Protein AF-A0A0G1A4P2-F1 (afdb_monomer_lite)

Radius of gyration: 29.67 Å; chains: 1; bounding box: 55×30×93 Å

Secondary structure (DSSP, 8-state):
-PPP--GGGG-GGG--HHHHHHSHHHHHHHHHHHHHS-SS-TTT--S--EEEESB-S-TT---GGGEEEE-HHHHHHHHHHH---SB-HHHHHHHHHHHHHHHHHHHHTS-STT--------GGG-HHHHHHHHHHHHHHHHHHTT-----

Foldseek 3Di:
DPPPPPPPPPPQQPDDPVNLCVDVLVVVVVVVLVVPDPCAALQQGHNQWDKDAQADGRRSPDDSLRIGTHHPVLVVVLCVVPNDDRHNNVVNVVSSVVNNVVNVVVVVPPPPPPPVPPPPDPPCDDPVVVVVVVCVVVVVVCVVVVPDDDD

Structure (mmCIF, N/CA/C/O backbone):
data_AF-A0A0G1A4P2-F1
#
_entry.id   AF-A0A0G1A4P2-F1
#
loop_
_atom_site.group_PDB
_atom_site.id
_atom_site.type_symbol
_atom_site.label_atom_id
_atom_site.label_alt_id
_atom_site.label_comp_id
_atom_site.label_asym_id
_atom_site.label_entity_id
_atom_site.label_seq_id
_atom_site.pdbx_PDB_ins_code
_atom_site.Cartn_x
_atom_site.Cartn_y
_atom_site.Cartn_z
_atom_site.occupancy
_atom_site.B_iso_or_equiv
_atom_site.auth_seq_id
_atom_site.auth_comp_id
_atom_site.auth_asym_id
_atom_site.auth_atom_id
_atom_site.pdbx_PDB_model_num
ATOM 1 N N . MET A 1 1 ? 36.031 4.858 -0.994 1.00 35.41 1 MET A N 1
ATOM 2 C CA . MET A 1 1 ? 35.349 3.958 -1.943 1.00 35.41 1 MET A CA 1
ATOM 3 C C . MET A 1 1 ? 34.036 4.615 -2.293 1.00 35.41 1 MET A C 1
ATOM 5 O O . MET A 1 1 ? 33.180 4.732 -1.428 1.00 35.41 1 MET A O 1
ATOM 9 N N . GLU A 1 2 ? 33.942 5.168 -3.494 1.00 39.50 2 GLU A N 1
ATOM 10 C CA . GLU A 1 2 ? 32.697 5.745 -3.996 1.00 39.50 2 GLU A CA 1
ATOM 11 C C . GLU A 1 2 ? 31.819 4.583 -4.472 1.00 39.50 2 GLU A C 1
ATOM 13 O O . GLU A 1 2 ? 32.330 3.747 -5.220 1.00 39.50 2 GLU A O 1
ATOM 18 N N . PRO A 1 3 ? 30.567 4.443 -3.998 1.00 49.88 3 PRO A N 1
ATOM 19 C CA . PRO A 1 3 ? 29.729 3.336 -4.428 1.00 49.88 3 PRO A CA 1
ATOM 20 C C . PRO A 1 3 ? 29.532 3.457 -5.937 1.00 49.88 3 PRO A C 1
ATOM 22 O O . PRO A 1 3 ? 29.126 4.513 -6.436 1.00 49.88 3 PRO A O 1
ATOM 25 N N . GLU A 1 4 ? 29.882 2.391 -6.657 1.00 47.38 4 GLU A N 1
ATOM 26 C CA . GLU A 1 4 ? 29.690 2.293 -8.096 1.00 47.38 4 GLU A CA 1
ATOM 27 C C . GLU A 1 4 ? 28.274 2.758 -8.431 1.00 47.38 4 GLU A C 1
ATOM 29 O O . GLU A 1 4 ? 27.278 2.225 -7.942 1.00 47.38 4 GLU A O 1
ATOM 34 N N . ARG A 1 5 ? 28.173 3.825 -9.226 1.00 51.88 5 ARG A N 1
ATOM 35 C CA . ARG A 1 5 ? 26.885 4.352 -9.669 1.00 51.88 5 ARG A CA 1
ATOM 36 C C . ARG A 1 5 ? 26.255 3.295 -10.567 1.00 51.88 5 ARG A C 1
ATOM 38 O O . ARG A 1 5 ? 26.560 3.254 -11.757 1.00 51.88 5 ARG A O 1
ATOM 45 N N . HIS A 1 6 ? 25.408 2.453 -9.973 1.00 51.22 6 HIS A N 1
ATOM 46 C CA . HIS A 1 6 ? 24.707 1.359 -10.632 1.00 51.22 6 HIS A CA 1
ATOM 47 C C . HIS A 1 6 ? 24.154 1.827 -11.984 1.00 51.22 6 HIS A C 1
ATOM 49 O O . HIS A 1 6 ? 23.386 2.790 -12.086 1.00 51.22 6 HIS A O 1
ATOM 55 N N . THR A 1 7 ? 24.617 1.157 -13.034 1.00 47.91 7 THR A N 1
ATOM 56 C CA . THR A 1 7 ? 24.546 1.530 -14.455 1.00 47.91 7 THR A CA 1
ATOM 57 C C . THR A 1 7 ? 23.131 1.539 -15.042 1.00 47.91 7 THR A C 1
ATOM 59 O O . THR A 1 7 ? 22.937 1.915 -16.196 1.00 47.91 7 THR A O 1
ATOM 62 N N . TRP A 1 8 ? 22.121 1.211 -14.239 1.00 50.75 8 TRP A N 1
ATOM 63 C CA . TRP A 1 8 ? 20.733 1.035 -14.664 1.00 50.75 8 TRP A CA 1
ATOM 64 C C . TRP A 1 8 ? 19.913 2.335 -14.708 1.00 50.75 8 TRP A C 1
ATOM 66 O O . TRP A 1 8 ? 18.779 2.322 -15.173 1.00 50.75 8 TRP A O 1
ATOM 76 N N . ARG A 1 9 ? 20.493 3.490 -14.328 1.00 50.25 9 ARG A N 1
ATOM 77 C CA . ARG A 1 9 ? 19.853 4.825 -14.455 1.00 50.25 9 ARG A CA 1
ATOM 78 C C . ARG A 1 9 ? 19.476 5.219 -15.891 1.00 50.25 9 ARG A C 1
ATOM 80 O O . ARG A 1 9 ? 18.841 6.251 -16.076 1.00 50.25 9 ARG A O 1
ATOM 87 N N . LYS A 1 10 ? 19.913 4.469 -16.908 1.00 48.75 10 LYS A N 1
ATOM 88 C CA . LYS A 1 10 ? 19.784 4.880 -18.311 1.00 48.75 10 LYS A CA 1
ATOM 89 C C . LYS A 1 10 ? 18.487 4.430 -18.995 1.00 48.75 10 LYS A C 1
ATOM 91 O O . LYS A 1 10 ? 18.115 5.083 -19.961 1.00 48.75 10 LYS A O 1
ATOM 96 N N . HIS A 1 11 ? 17.785 3.398 -18.505 1.00 50.69 11 HIS A N 1
ATOM 97 C CA . HIS A 1 11 ? 16.585 2.861 -19.178 1.00 50.69 11 HIS A CA 1
ATOM 98 C C . HIS A 1 11 ? 15.533 2.297 -18.193 1.00 50.69 11 HIS A C 1
ATOM 100 O O . HIS A 1 11 ? 15.393 1.080 -18.081 1.00 50.69 11 HIS A O 1
ATOM 106 N N . PRO A 1 12 ? 14.775 3.154 -17.481 1.00 54.94 12 PRO A N 1
ATOM 107 C CA . PRO A 1 12 ? 13.714 2.717 -16.560 1.00 54.94 12 PRO A CA 1
ATOM 108 C C . PRO A 1 12 ? 12.556 1.976 -17.258 1.00 54.94 12 PRO A C 1
ATOM 110 O O . PRO A 1 12 ? 11.819 1.235 -16.610 1.00 54.94 12 PRO A O 1
ATOM 113 N N . ASP A 1 13 ? 12.424 2.125 -18.578 1.00 55.56 13 ASP A N 1
ATOM 114 C CA . ASP A 1 13 ? 11.296 1.612 -19.365 1.00 55.56 13 ASP A CA 1
ATOM 115 C C . ASP A 1 13 ? 11.385 0.107 -19.695 1.00 55.56 13 ASP A C 1
ATOM 117 O O . ASP A 1 13 ? 10.454 -0.452 -20.274 1.00 55.56 13 ASP A O 1
ATOM 121 N N . LEU A 1 14 ? 12.493 -0.560 -19.340 1.00 59.25 14 LEU A N 1
ATOM 122 C CA . LEU A 1 14 ? 12.769 -1.965 -19.688 1.00 59.25 14 LEU A CA 1
ATOM 123 C C . LEU A 1 14 ? 12.861 -2.911 -18.481 1.00 59.25 14 LEU A C 1
ATOM 125 O O . LEU A 1 14 ? 13.192 -4.082 -18.654 1.00 59.25 14 LEU A O 1
ATOM 129 N N . ILE A 1 15 ? 12.574 -2.442 -17.263 1.00 68.62 15 ILE A N 1
ATOM 130 C CA . ILE A 1 15 ? 12.618 -3.311 -16.081 1.00 68.62 15 ILE A CA 1
ATOM 131 C C . ILE A 1 15 ? 11.357 -4.180 -16.057 1.00 68.62 15 ILE A C 1
ATOM 133 O O . ILE A 1 15 ? 10.237 -3.674 -15.937 1.00 68.62 15 ILE A O 1
ATOM 137 N N . HIS A 1 16 ? 11.534 -5.498 -16.159 1.00 82.19 16 HIS A N 1
ATOM 138 C CA . HIS A 1 16 ? 10.437 -6.440 -15.988 1.00 82.19 16 HIS A CA 1
ATOM 139 C C . HIS A 1 16 ? 9.969 -6.430 -14.527 1.00 82.19 16 HIS A C 1
ATOM 141 O O . HIS A 1 16 ? 10.769 -6.327 -13.599 1.00 82.19 16 HIS A O 1
ATOM 147 N N . TYR A 1 17 ? 8.659 -6.547 -14.304 1.00 84.81 17 TYR A N 1
ATOM 148 C CA . TYR A 1 17 ? 8.079 -6.435 -12.961 1.00 84.81 17 TYR A CA 1
ATOM 149 C C . TYR A 1 17 ? 8.702 -7.410 -11.947 1.00 84.81 17 TYR A C 1
ATOM 151 O O . TYR A 1 17 ? 8.937 -7.029 -10.801 1.00 84.81 17 TYR A O 1
ATOM 159 N N . ALA A 1 18 ? 8.977 -8.646 -12.378 1.00 86.62 18 ALA A N 1
ATOM 160 C CA . ALA A 1 18 ? 9.588 -9.669 -11.528 1.00 86.62 18 ALA A CA 1
ATOM 161 C C . ALA A 1 18 ? 10.971 -9.234 -11.016 1.00 86.62 18 ALA A C 1
ATOM 163 O O . ALA A 1 18 ? 11.227 -9.298 -9.820 1.00 86.62 18 ALA A O 1
ATOM 164 N N . ASP A 1 19 ? 11.809 -8.678 -11.891 1.00 87.94 19 ASP A N 1
ATOM 165 C CA . ASP A 1 19 ? 13.133 -8.189 -11.500 1.00 87.94 19 ASP A CA 1
ATOM 166 C C . ASP A 1 19 ? 13.011 -6.949 -10.606 1.00 87.94 19 ASP A C 1
ATOM 168 O O . ASP A 1 19 ? 13.750 -6.782 -9.637 1.00 87.94 19 ASP A O 1
ATOM 172 N N . TYR A 1 20 ? 12.041 -6.075 -10.898 1.00 88.56 20 TYR A N 1
ATOM 173 C CA . TYR A 1 20 ? 11.813 -4.868 -10.111 1.00 88.56 20 TYR A CA 1
ATOM 174 C C . TYR A 1 20 ? 11.443 -5.178 -8.659 1.00 88.56 20 TYR A C 1
ATOM 176 O O . TYR A 1 20 ? 12.016 -4.580 -7.745 1.00 88.56 20 TYR A O 1
ATOM 184 N N . ILE A 1 21 ? 10.494 -6.088 -8.424 1.00 89.75 21 ILE A N 1
ATOM 185 C CA . ILE A 1 21 ? 9.982 -6.341 -7.071 1.00 89.75 21 ILE A CA 1
ATOM 186 C C . ILE A 1 21 ? 11.033 -6.998 -6.162 1.00 89.75 21 ILE A C 1
ATOM 188 O O . ILE A 1 21 ? 10.978 -6.835 -4.941 1.00 89.75 21 ILE A O 1
ATOM 192 N N . GLU A 1 22 ? 12.012 -7.681 -6.753 1.00 90.31 22 GLU A N 1
ATOM 193 C CA . GLU A 1 22 ? 13.151 -8.295 -6.062 1.00 90.31 22 GLU A CA 1
ATOM 194 C C . GLU A 1 22 ? 14.360 -7.349 -5.944 1.00 90.31 22 GLU A C 1
ATOM 196 O O . GLU A 1 22 ? 15.319 -7.640 -5.231 1.00 90.31 22 GLU A O 1
ATOM 201 N N . SER A 1 23 ? 14.314 -6.187 -6.599 1.00 88.88 23 SER A N 1
ATOM 202 C CA . SER A 1 23 ? 15.442 -5.259 -6.668 1.00 88.88 23 SER A CA 1
ATOM 203 C C . SER A 1 23 ? 15.615 -4.366 -5.431 1.00 88.88 23 SER A C 1
ATOM 205 O O . SER A 1 23 ? 14.693 -4.087 -4.651 1.00 88.88 23 SER A O 1
ATOM 207 N N . GLU A 1 24 ? 16.812 -3.786 -5.319 1.00 89.50 24 GLU A N 1
ATOM 208 C CA . GLU A 1 24 ? 17.099 -2.702 -4.376 1.00 89.50 24 GLU A CA 1
ATOM 209 C C . GLU A 1 24 ? 16.254 -1.447 -4.644 1.00 89.50 24 GLU A C 1
ATOM 211 O O . GLU A 1 24 ? 15.937 -0.725 -3.701 1.00 89.50 24 GLU A O 1
ATOM 216 N N . PHE A 1 25 ? 15.806 -1.206 -5.885 1.00 86.56 25 PHE A N 1
ATOM 217 C CA . PHE A 1 25 ? 14.937 -0.068 -6.208 1.00 86.56 25 PHE A CA 1
ATOM 218 C C . PHE A 1 25 ? 13.601 -0.157 -5.487 1.00 86.56 25 PHE A C 1
ATOM 220 O O . PHE A 1 25 ? 13.129 0.841 -4.945 1.00 86.56 25 PHE A O 1
ATOM 227 N N . TRP A 1 26 ? 12.988 -1.341 -5.449 1.00 93.44 26 TRP A N 1
ATOM 228 C CA . TRP A 1 26 ? 11.749 -1.518 -4.702 1.00 93.44 26 TRP A CA 1
ATOM 229 C C . TRP A 1 26 ? 11.977 -1.406 -3.195 1.00 93.44 26 TRP A C 1
ATOM 231 O O . TRP A 1 26 ? 11.164 -0.827 -2.469 1.00 93.44 26 TRP A O 1
ATOM 241 N N . THR A 1 27 ? 13.107 -1.921 -2.709 1.00 93.69 27 THR A N 1
ATOM 242 C CA . THR A 1 27 ? 13.505 -1.785 -1.303 1.00 93.69 27 THR A CA 1
ATOM 243 C C . THR A 1 27 ? 13.655 -0.317 -0.903 1.00 93.69 27 THR A C 1
ATOM 245 O O . THR A 1 27 ? 13.054 0.114 0.085 1.00 93.69 27 THR A O 1
ATOM 248 N N . GLU A 1 28 ? 14.358 0.472 -1.711 1.00 92.81 28 GLU A N 1
ATOM 249 C CA . GLU A 1 28 ? 14.514 1.909 -1.516 1.00 92.81 28 GLU A CA 1
ATOM 250 C C . GLU A 1 28 ? 13.182 2.647 -1.670 1.00 92.81 28 GLU A C 1
ATOM 252 O O . GLU A 1 28 ? 12.836 3.493 -0.845 1.00 92.81 28 GLU A O 1
ATOM 257 N N . ARG A 1 29 ? 12.362 2.281 -2.660 1.00 94.06 29 ARG A N 1
ATOM 258 C CA . ARG A 1 29 ? 11.052 2.900 -2.870 1.00 94.06 29 ARG A CA 1
ATOM 259 C C . ARG A 1 29 ? 10.132 2.722 -1.664 1.00 94.06 29 ARG A C 1
ATOM 261 O O . ARG A 1 29 ? 9.478 3.689 -1.262 1.00 94.06 29 ARG A O 1
ATOM 268 N N . LYS A 1 30 ? 10.116 1.526 -1.060 1.00 95.75 30 LYS A N 1
ATOM 269 C CA . LYS A 1 30 ? 9.415 1.253 0.207 1.00 95.75 30 LYS A CA 1
ATOM 270 C C . LYS A 1 30 ? 9.971 2.110 1.340 1.00 95.75 30 LYS A C 1
ATOM 272 O O . LYS A 1 30 ? 9.190 2.694 2.088 1.00 95.75 30 LYS A O 1
ATOM 277 N N . ARG A 1 31 ? 11.300 2.209 1.466 1.00 95.88 31 ARG A N 1
ATOM 278 C CA . ARG A 1 31 ? 11.951 3.040 2.491 1.00 95.88 31 ARG A CA 1
ATOM 279 C C . ARG A 1 31 ? 11.524 4.504 2.375 1.00 95.88 31 ARG A C 1
ATOM 281 O O . ARG A 1 31 ? 11.128 5.091 3.376 1.00 95.88 31 ARG A O 1
ATOM 288 N N . LEU A 1 32 ? 11.550 5.064 1.164 1.00 95.56 32 LEU A N 1
ATOM 289 C CA . LEU A 1 32 ? 11.128 6.439 0.886 1.00 95.56 32 LEU A CA 1
ATOM 290 C C . LEU A 1 32 ? 9.642 6.658 1.191 1.00 95.56 32 LEU A C 1
ATOM 292 O O . LEU A 1 32 ? 9.302 7.643 1.838 1.00 95.56 32 LEU A O 1
ATOM 296 N N . TYR A 1 33 ? 8.767 5.722 0.803 1.00 96.75 33 TYR A N 1
ATOM 297 C CA . TYR A 1 33 ? 7.336 5.804 1.118 1.00 96.75 33 TYR A CA 1
ATOM 298 C C . TYR A 1 33 ? 7.097 5.857 2.633 1.00 96.75 33 TYR A C 1
ATOM 300 O O . TYR A 1 33 ? 6.421 6.751 3.138 1.00 96.75 33 TYR A O 1
ATOM 308 N N . PHE A 1 34 ? 7.679 4.914 3.380 1.00 97.25 34 PHE A N 1
ATOM 309 C CA . PHE A 1 34 ? 7.474 4.810 4.828 1.00 97.25 34 PHE A CA 1
ATOM 310 C C . PHE A 1 34 ? 8.242 5.857 5.646 1.00 97.25 34 PHE A C 1
ATOM 312 O O . PHE A 1 34 ? 8.014 5.962 6.848 1.00 97.25 34 PHE A O 1
ATOM 319 N N . ALA A 1 35 ? 9.123 6.646 5.028 1.00 97.00 35 ALA A N 1
ATOM 320 C CA . ALA A 1 35 ? 9.731 7.804 5.679 1.00 97.00 35 ALA A CA 1
ATOM 321 C C . ALA A 1 35 ? 8.727 8.955 5.871 1.00 97.00 35 ALA A C 1
ATOM 323 O O . ALA A 1 35 ? 8.881 9.758 6.788 1.00 97.00 35 ALA A O 1
ATOM 324 N N . THR A 1 36 ? 7.702 9.033 5.019 1.00 96.81 36 THR A N 1
ATOM 325 C CA . THR A 1 36 ? 6.692 10.105 5.025 1.00 96.81 36 THR A CA 1
ATOM 326 C C . THR A 1 36 ? 5.280 9.603 5.329 1.00 96.81 36 THR A C 1
ATOM 328 O O . THR A 1 36 ? 4.404 10.401 5.655 1.00 96.81 36 THR A O 1
ATOM 331 N N . HIS A 1 37 ? 5.049 8.289 5.269 1.00 96.81 37 HIS A N 1
ATOM 332 C CA . HIS A 1 37 ? 3.751 7.662 5.506 1.00 96.81 37 HIS A CA 1
ATOM 333 C C . HIS A 1 37 ? 3.808 6.672 6.668 1.00 96.81 37 HIS A C 1
ATOM 335 O O . HIS A 1 37 ? 4.796 5.967 6.868 1.00 96.81 37 HIS A O 1
ATOM 341 N N . ALA A 1 38 ? 2.699 6.550 7.400 1.00 96.50 38 ALA A N 1
ATOM 342 C CA . ALA A 1 38 ? 2.574 5.539 8.440 1.00 96.50 38 ALA A CA 1
ATOM 343 C C . ALA A 1 38 ? 2.742 4.128 7.851 1.00 96.50 38 ALA A C 1
ATOM 345 O O . ALA A 1 38 ? 2.072 3.756 6.884 1.00 96.50 38 ALA A O 1
ATOM 346 N N . LYS A 1 39 ? 3.595 3.312 8.479 1.00 97.69 39 LYS A N 1
ATOM 347 C CA . LYS A 1 39 ? 3.743 1.884 8.166 1.00 97.69 39 LYS A CA 1
ATOM 348 C C . LYS A 1 39 ? 2.588 1.087 8.777 1.00 97.69 39 LYS A C 1
ATOM 350 O O . LYS A 1 39 ? 2.773 0.312 9.710 1.00 97.69 39 LYS A O 1
ATOM 355 N N . ALA A 1 40 ? 1.384 1.355 8.285 1.00 97.81 40 ALA A N 1
ATOM 356 C CA . ALA A 1 40 ? 0.134 0.813 8.791 1.00 97.81 40 ALA A CA 1
ATOM 357 C C . ALA A 1 40 ? -0.868 0.614 7.652 1.00 97.81 40 ALA A C 1
ATOM 359 O O . ALA A 1 40 ? -0.889 1.371 6.681 1.00 97.81 40 ALA A O 1
ATOM 360 N N . CYS A 1 41 ? -1.707 -0.413 7.770 1.00 98.38 41 CYS A N 1
ATOM 361 C CA . CYS A 1 41 ? -2.699 -0.727 6.755 1.00 98.38 41 CYS A CA 1
ATOM 362 C C . CYS A 1 41 ? -3.720 0.407 6.666 1.00 98.38 41 CYS A C 1
ATOM 364 O O . CYS A 1 41 ? -4.318 0.783 7.673 1.00 98.38 41 CYS A O 1
ATOM 366 N N . ARG A 1 42 ? -3.972 0.904 5.453 1.00 97.81 42 ARG A N 1
ATOM 367 C CA . ARG A 1 42 ? -4.937 1.989 5.208 1.00 97.81 42 ARG A CA 1
ATOM 368 C C . ARG A 1 42 ? -6.376 1.646 5.615 1.00 97.81 42 ARG A C 1
ATOM 370 O O . ARG A 1 42 ? -7.153 2.564 5.850 1.00 97.81 42 ARG A O 1
ATOM 377 N N . VAL A 1 43 ? -6.706 0.358 5.736 1.00 97.81 43 VAL A N 1
ATOM 378 C CA . VAL A 1 43 ? -8.028 -0.122 6.165 1.00 97.81 43 VAL A CA 1
ATOM 379 C C . VAL A 1 43 ? -8.102 -0.309 7.683 1.00 97.81 43 VAL A C 1
ATOM 381 O O . VAL A 1 43 ? -8.933 0.315 8.335 1.00 97.81 43 VAL A O 1
ATOM 384 N N . CYS A 1 44 ? -7.230 -1.144 8.262 1.00 97.00 44 CYS A N 1
ATOM 385 C CA . CYS A 1 44 ? -7.349 -1.574 9.665 1.00 97.00 44 CYS A CA 1
ATOM 386 C C . CYS A 1 44 ? -6.249 -1.074 10.613 1.00 97.00 44 CYS A C 1
ATOM 388 O O . CYS A 1 44 ? -6.307 -1.347 11.808 1.00 97.00 44 CYS A O 1
ATOM 390 N N . GLY A 1 45 ? -5.216 -0.399 10.106 1.00 96.81 45 GLY A N 1
ATOM 391 C CA . GLY A 1 45 ? -4.126 0.146 10.921 1.00 96.81 45 GLY A CA 1
ATOM 392 C C . GLY A 1 45 ? -3.052 -0.850 11.384 1.00 96.81 45 GLY A C 1
ATOM 393 O O . GLY A 1 45 ? -2.096 -0.432 12.030 1.00 96.81 45 GLY A O 1
ATOM 394 N N . LEU A 1 46 ? -3.144 -2.144 11.048 1.00 96.88 46 LEU A N 1
ATOM 395 C CA . LEU A 1 46 ? -2.092 -3.120 11.382 1.00 96.88 46 LEU A CA 1
ATOM 396 C C . LEU A 1 46 ? -0.756 -2.760 10.720 1.00 96.88 46 LEU A C 1
ATOM 398 O O . LEU A 1 46 ? -0.738 -2.353 9.562 1.00 96.88 46 LEU A O 1
ATOM 402 N N . SER A 1 47 ? 0.358 -2.955 11.430 1.00 96.88 47 SER A N 1
ATOM 403 C CA . SER A 1 47 ? 1.701 -2.549 10.982 1.00 96.88 47 SER A CA 1
ATOM 404 C C . SER A 1 47 ? 2.401 -3.539 10.044 1.00 96.88 47 SER A C 1
ATOM 406 O O . SER A 1 47 ? 3.362 -3.184 9.360 1.00 96.88 47 SER A O 1
ATOM 408 N N . GLN A 1 48 ? 1.925 -4.785 9.989 1.00 97.50 48 GLN A N 1
ATOM 409 C CA . GLN A 1 48 ? 2.397 -5.791 9.039 1.00 97.50 48 GLN A CA 1
ATOM 410 C C . GLN A 1 48 ? 1.764 -5.526 7.673 1.00 97.50 48 GLN A C 1
ATOM 412 O O . GLN A 1 48 ? 0.641 -5.957 7.401 1.00 97.50 48 GLN A O 1
ATOM 417 N N . VAL A 1 49 ? 2.476 -4.758 6.848 1.00 98.12 49 VAL A N 1
ATOM 418 C CA . VAL A 1 49 ? 1.988 -4.268 5.558 1.00 98.12 49 VAL A CA 1
ATOM 419 C C . VAL A 1 49 ? 2.968 -4.504 4.428 1.00 98.12 49 VAL A C 1
ATOM 421 O O . VAL A 1 49 ? 4.182 -4.385 4.597 1.00 98.12 49 VAL A O 1
ATOM 424 N N . ASP A 1 50 ? 2.385 -4.738 3.263 1.00 96.56 50 ASP A N 1
ATOM 425 C CA . ASP A 1 50 ? 3.024 -4.662 1.965 1.00 96.56 50 ASP A CA 1
ATOM 426 C C . ASP A 1 50 ? 2.597 -3.363 1.269 1.00 96.56 50 ASP A C 1
ATOM 428 O O . ASP A 1 50 ? 1.553 -2.776 1.576 1.00 96.56 50 ASP A O 1
ATOM 432 N N . LEU A 1 51 ? 3.424 -2.894 0.339 1.00 96.19 51 LEU A N 1
ATOM 433 C CA . LEU A 1 51 ? 3.125 -1.712 -0.457 1.00 96.19 51 LEU A CA 1
ATOM 434 C C . LEU A 1 51 ? 2.482 -2.153 -1.777 1.00 96.19 51 LEU A C 1
ATOM 436 O O . LEU A 1 51 ? 3.117 -2.808 -2.596 1.00 96.19 51 LEU A O 1
ATOM 440 N N . HIS A 1 52 ? 1.207 -1.831 -1.952 1.00 96.06 52 HIS A N 1
ATOM 441 C CA . HIS A 1 52 ? 0.405 -2.200 -3.111 1.00 96.06 52 HIS A CA 1
ATOM 442 C C . HIS A 1 52 ? 0.518 -1.148 -4.217 1.00 96.06 52 HIS A C 1
ATOM 444 O O . HIS A 1 52 ? 0.332 0.038 -3.944 1.00 96.06 52 HIS A O 1
ATOM 450 N N . HIS A 1 53 ? 0.753 -1.573 -5.460 1.00 95.69 53 HIS A N 1
ATOM 451 C CA . HIS A 1 53 ? 0.721 -0.702 -6.639 1.00 95.69 53 HIS A CA 1
ATOM 452 C C . HIS A 1 53 ? -0.711 -0.463 -7.123 1.00 95.69 53 HIS A C 1
ATOM 454 O O . HIS A 1 53 ? -1.393 -1.386 -7.552 1.00 95.69 53 HIS A O 1
ATOM 460 N N . LEU A 1 54 ? -1.132 0.801 -7.121 1.00 94.94 54 LEU A N 1
ATOM 461 C CA . LEU A 1 54 ? -2.391 1.269 -7.712 1.00 94.94 54 LEU A CA 1
ATOM 462 C C . LEU A 1 54 ? -2.235 1.554 -9.208 1.00 94.94 54 LEU A C 1
ATOM 464 O O . LEU A 1 54 ? -3.189 1.486 -9.978 1.00 94.94 54 LEU A O 1
ATOM 468 N N . GLN A 1 55 ? -1.028 1.921 -9.628 1.00 92.25 55 GLN A N 1
ATOM 469 C CA . GLN A 1 55 ? -0.703 2.161 -11.023 1.00 92.25 55 GLN A CA 1
ATOM 470 C C . GLN A 1 55 ? 0.727 1.709 -11.298 1.00 92.25 55 GLN A C 1
ATOM 472 O O . GLN A 1 55 ? 1.670 2.141 -10.636 1.00 92.25 55 GLN A O 1
ATOM 477 N N . TYR A 1 56 ? 0.877 0.852 -12.302 1.00 87.31 56 TYR A N 1
ATOM 478 C CA . TYR A 1 56 ? 2.157 0.347 -12.781 1.00 87.31 56 TYR A CA 1
ATOM 479 C C . TYR A 1 56 ? 2.677 1.209 -13.943 1.00 87.31 56 TYR A C 1
ATOM 481 O O . TYR A 1 56 ? 1.887 1.729 -14.738 1.0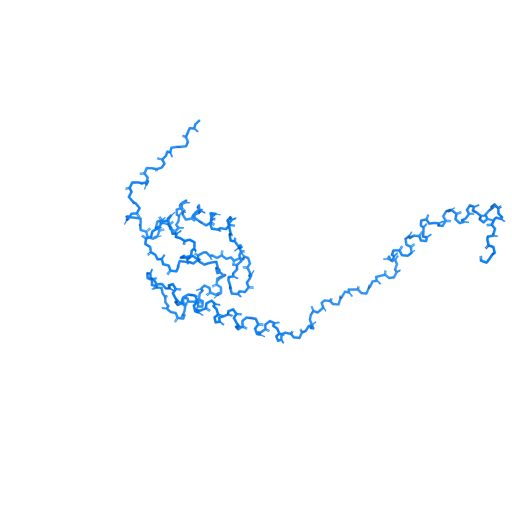0 87.31 56 TYR A O 1
ATOM 489 N N . GLY A 1 57 ? 4.002 1.290 -14.106 1.00 77.88 57 GLY A N 1
ATOM 490 C CA . GLY A 1 57 ? 4.623 1.840 -15.321 1.00 77.88 57 GLY A CA 1
ATOM 491 C C . GLY A 1 57 ? 5.789 2.807 -15.124 1.00 77.88 57 GLY A C 1
ATOM 492 O O . GLY A 1 57 ? 6.397 3.186 -16.112 1.00 77.88 57 GLY A O 1
ATOM 493 N N . SER A 1 58 ? 6.117 3.198 -13.893 1.00 81.62 58 SER A N 1
ATOM 494 C CA . SER A 1 58 ? 7.265 4.069 -13.594 1.00 81.62 58 SER A CA 1
ATOM 495 C C . SER A 1 58 ? 8.078 3.494 -12.435 1.00 81.62 58 SER A C 1
ATOM 497 O O . SER A 1 58 ? 8.166 4.105 -11.372 1.00 81.62 58 SER A O 1
ATOM 499 N N . TYR A 1 59 ? 8.588 2.276 -12.606 1.00 84.50 59 TYR A N 1
ATOM 500 C CA . TYR A 1 59 ? 9.247 1.522 -11.541 1.00 84.50 59 TYR A CA 1
ATOM 501 C C . TYR A 1 59 ? 10.436 2.282 -10.939 1.00 84.50 59 TYR A C 1
ATOM 503 O O . TYR A 1 59 ? 11.323 2.740 -11.654 1.00 84.50 59 TYR A O 1
ATOM 511 N N . GLY A 1 60 ? 10.423 2.463 -9.616 1.00 79.31 60 GLY A N 1
ATOM 512 C CA . GLY A 1 60 ? 11.418 3.250 -8.875 1.00 79.31 60 GLY A CA 1
ATOM 513 C C . GLY A 1 60 ? 11.135 4.758 -8.843 1.00 79.31 60 GLY A C 1
ATOM 514 O O . GLY A 1 60 ? 11.704 5.471 -8.019 1.00 79.31 60 GLY A O 1
ATOM 515 N N . HIS A 1 61 ? 10.219 5.236 -9.684 1.00 84.88 61 HIS A N 1
ATOM 516 C CA . HIS A 1 61 ? 9.792 6.632 -9.787 1.00 84.88 61 HIS A CA 1
ATOM 517 C C . HIS A 1 61 ? 8.280 6.791 -9.568 1.00 84.88 61 HIS A C 1
ATOM 519 O O . HIS A 1 61 ? 7.692 7.804 -9.951 1.00 84.88 61 HIS A O 1
ATOM 525 N N . GLU A 1 62 ? 7.615 5.794 -8.978 1.00 89.06 62 GLU A N 1
ATOM 526 C CA . GLU A 1 62 ? 6.183 5.858 -8.716 1.00 89.06 62 GLU A CA 1
ATOM 527 C C . GLU A 1 62 ? 5.864 7.005 -7.762 1.00 89.06 62 GLU A C 1
ATOM 529 O O . GLU A 1 62 ? 6.493 7.156 -6.711 1.00 89.06 62 GLU A O 1
ATOM 534 N N . GLN A 1 63 ? 4.828 7.776 -8.082 1.00 93.12 63 GLN A N 1
ATOM 535 C CA . GLN A 1 63 ? 4.286 8.768 -7.157 1.00 93.12 63 GLN A CA 1
ATOM 536 C C . GLN A 1 63 ? 3.711 8.059 -5.926 1.00 93.12 63 GLN A C 1
ATOM 538 O O . GLN A 1 63 ? 3.093 7.005 -6.064 1.00 93.12 63 GLN A O 1
ATOM 543 N N . ASP A 1 64 ? 3.849 8.649 -4.734 1.00 95.25 64 ASP A N 1
ATOM 544 C CA . ASP A 1 64 ? 3.311 8.061 -3.493 1.00 95.25 64 ASP A CA 1
ATOM 545 C C . ASP A 1 64 ? 1.810 7.762 -3.596 1.00 95.25 64 ASP A C 1
ATOM 547 O O . ASP A 1 64 ? 1.350 6.734 -3.112 1.00 95.25 64 ASP A O 1
ATOM 551 N N . LYS A 1 65 ? 1.046 8.603 -4.307 1.00 95.06 65 LYS A N 1
ATOM 552 C CA . LYS A 1 65 ? -0.389 8.377 -4.541 1.00 95.06 65 LYS A CA 1
ATOM 553 C C . LYS A 1 65 ? -0.686 7.087 -5.321 1.00 95.06 65 LYS A C 1
ATOM 555 O O . LYS A 1 65 ? -1.795 6.581 -5.234 1.00 95.06 65 LYS A O 1
ATOM 560 N N . HIS A 1 66 ? 0.271 6.557 -6.085 1.00 95.50 66 HIS A N 1
ATOM 561 C CA . HIS A 1 66 ? 0.127 5.291 -6.810 1.00 95.50 66 HIS A CA 1
ATOM 562 C C . HIS A 1 66 ? 0.467 4.074 -5.940 1.00 95.50 66 HIS A C 1
ATOM 564 O O . HIS A 1 66 ? 0.531 2.961 -6.459 1.00 95.50 66 HIS A O 1
ATOM 570 N N . LEU A 1 67 ? 0.694 4.270 -4.639 1.00 96.69 67 LEU A N 1
ATOM 571 C CA . LEU A 1 67 ? 1.075 3.228 -3.697 1.00 96.69 67 LEU A CA 1
ATOM 572 C C . LEU A 1 67 ? 0.193 3.287 -2.444 1.00 96.69 67 LEU A C 1
ATOM 574 O O . LEU A 1 67 ? -0.098 4.359 -1.910 1.00 96.69 67 LEU A O 1
ATOM 578 N N . ALA A 1 68 ? -0.202 2.125 -1.929 1.00 97.75 68 ALA A N 1
ATOM 579 C CA . ALA A 1 68 ? -0.946 2.030 -0.677 1.00 97.75 68 ALA A CA 1
ATOM 580 C C . ALA A 1 68 ? -0.390 0.933 0.228 1.00 97.75 68 ALA A C 1
ATOM 582 O O . ALA A 1 68 ? -0.204 -0.202 -0.195 1.00 97.75 68 ALA A O 1
ATOM 583 N N . ALA A 1 69 ? -0.179 1.254 1.502 1.00 98.38 69 ALA A N 1
ATOM 584 C CA . ALA A 1 69 ? 0.172 0.261 2.508 1.00 98.38 69 ALA A CA 1
ATOM 585 C C . ALA A 1 69 ? -1.056 -0.578 2.901 1.00 98.38 69 ALA A C 1
ATOM 587 O O . ALA A 1 69 ? -2.026 -0.058 3.463 1.00 98.38 69 ALA A O 1
ATOM 588 N N . LEU A 1 70 ? -1.015 -1.885 2.6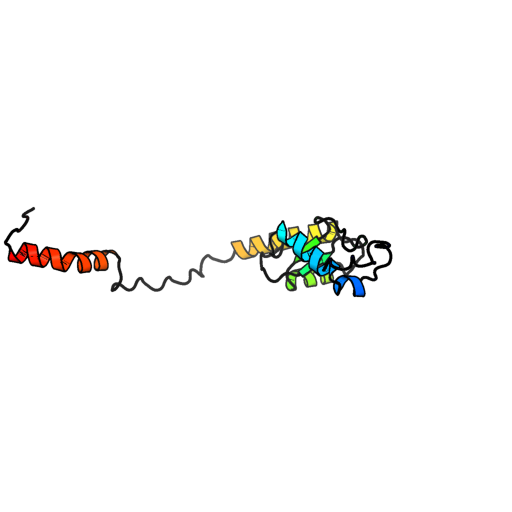40 1.00 98.38 70 LEU A N 1
ATOM 589 C CA . LEU A 1 70 ? -2.083 -2.829 2.972 1.00 98.38 70 LEU A CA 1
ATOM 590 C C . LEU A 1 70 ? -1.512 -4.042 3.704 1.00 98.38 70 LEU A C 1
ATOM 592 O O . LEU A 1 70 ? -0.448 -4.542 3.356 1.00 98.38 70 LEU A O 1
ATOM 596 N N . CYS A 1 71 ? -2.223 -4.538 4.719 1.00 98.44 71 CYS A N 1
ATOM 597 C CA . CYS A 1 71 ? -1.898 -5.849 5.274 1.00 98.44 71 CYS A CA 1
ATOM 598 C C . CYS A 1 71 ? -2.328 -6.949 4.299 1.00 98.44 71 CYS A C 1
ATOM 600 O O . CYS A 1 71 ? -3.199 -6.725 3.455 1.00 98.44 71 CYS A O 1
ATOM 602 N N . ARG A 1 72 ? -1.766 -8.151 4.460 1.00 97.88 72 ARG A N 1
ATOM 603 C CA . ARG A 1 72 ? -2.024 -9.290 3.568 1.00 97.88 72 ARG A CA 1
ATOM 604 C C . ARG A 1 72 ? -3.518 -9.574 3.370 1.00 97.88 72 ARG A C 1
ATOM 606 O O . ARG A 1 72 ? -3.959 -9.742 2.246 1.00 97.88 72 ARG A O 1
ATOM 613 N N . VAL A 1 73 ? -4.309 -9.501 4.443 1.00 97.88 73 VAL A N 1
ATOM 614 C CA . VAL A 1 73 ? -5.766 -9.730 4.400 1.00 97.88 73 VAL A CA 1
ATOM 615 C C . VAL A 1 73 ? -6.474 -8.760 3.449 1.00 97.88 73 VAL A C 1
ATOM 617 O O . VAL A 1 73 ? -7.209 -9.195 2.567 1.00 97.88 73 VAL A O 1
ATOM 620 N N . HIS A 1 74 ? -6.248 -7.452 3.600 1.00 98.44 74 HIS A N 1
ATOM 621 C CA . HIS A 1 74 ? -6.901 -6.450 2.747 1.00 98.44 74 HIS A CA 1
ATOM 622 C C . HIS A 1 74 ? -6.295 -6.402 1.346 1.00 98.44 74 HIS A C 1
ATOM 624 O O . HIS A 1 74 ? -7.001 -6.113 0.386 1.00 98.44 74 HIS A O 1
ATOM 630 N N . HIS A 1 75 ? -5.006 -6.712 1.223 1.00 98.12 75 HIS A N 1
ATOM 631 C CA . HIS A 1 75 ? -4.337 -6.830 -0.063 1.00 98.12 75 HIS A CA 1
ATOM 632 C C . HIS A 1 75 ? -4.942 -7.960 -0.908 1.00 98.12 75 HIS A C 1
ATOM 634 O O . HIS A 1 75 ? -5.318 -7.748 -2.058 1.00 98.12 75 HIS A O 1
ATOM 640 N N . ASP A 1 76 ? -5.109 -9.143 -0.323 1.00 97.88 76 ASP A N 1
ATOM 641 C CA . ASP A 1 76 ? -5.654 -10.302 -1.026 1.00 97.88 76 ASP A CA 1
ATOM 642 C C . ASP A 1 76 ? -7.160 -10.142 -1.281 1.00 97.88 76 ASP A C 1
ATOM 644 O O . ASP A 1 76 ? -7.657 -10.534 -2.336 1.00 97.88 76 ASP A O 1
ATOM 648 N N . ALA A 1 77 ? -7.892 -9.504 -0.361 1.00 97.88 77 ALA A N 1
ATOM 649 C CA . ALA A 1 77 ? -9.299 -9.162 -0.559 1.00 97.88 77 ALA A CA 1
ATOM 650 C C . ALA A 1 77 ? -9.506 -8.183 -1.728 1.00 97.88 77 ALA A C 1
ATOM 652 O O . ALA A 1 77 ? -10.426 -8.380 -2.524 1.00 97.88 77 ALA A O 1
ATOM 653 N N . LEU A 1 78 ? -8.631 -7.184 -1.876 1.00 97.56 78 LEU A N 1
ATOM 654 C CA . LEU A 1 78 ? -8.636 -6.274 -3.021 1.00 97.56 78 LEU A CA 1
ATOM 655 C C . LEU A 1 78 ? -8.414 -7.046 -4.329 1.00 97.56 78 LEU A C 1
ATOM 657 O O . LEU A 1 78 ? -9.222 -6.944 -5.253 1.00 97.56 78 LEU A O 1
ATOM 661 N N . HIS A 1 79 ? -7.372 -7.883 -4.388 1.00 96.19 79 HIS A N 1
ATOM 662 C CA . HIS A 1 79 ? -7.104 -8.718 -5.566 1.00 96.19 79 HIS A CA 1
ATOM 663 C C . HIS A 1 79 ? -8.258 -9.667 -5.884 1.00 96.19 79 HIS A C 1
ATOM 665 O O . HIS A 1 79 ? -8.586 -9.862 -7.051 1.00 96.19 79 HIS A O 1
ATOM 671 N N . LYS A 1 80 ? -8.927 -10.215 -4.868 1.00 97.06 80 LYS A N 1
ATOM 672 C CA . LYS A 1 80 ? -10.119 -11.049 -5.051 1.00 97.06 80 LYS A CA 1
ATOM 673 C C . LYS A 1 80 ? -11.302 -10.260 -5.616 1.00 97.06 80 LYS A C 1
ATOM 675 O O . LYS A 1 80 ? -12.070 -10.810 -6.400 1.00 97.06 80 LYS A O 1
ATOM 680 N N . TRP A 1 81 ? -11.468 -9.002 -5.215 1.00 95.06 81 TRP A N 1
ATOM 681 C CA . TRP A 1 81 ? -12.588 -8.166 -5.644 1.00 95.06 81 TRP A CA 1
ATOM 682 C C . TRP A 1 81 ? -12.465 -7.703 -7.101 1.00 95.06 81 TRP A C 1
ATOM 684 O O . TRP A 1 81 ? -13.468 -7.687 -7.813 1.00 95.06 81 TRP A O 1
ATOM 694 N N . MET A 1 82 ? -11.259 -7.363 -7.571 1.00 93.69 82 MET A N 1
ATOM 695 C CA . MET A 1 82 ? -11.087 -6.737 -8.895 1.00 93.69 82 MET A CA 1
ATOM 696 C C . MET A 1 82 ? -10.043 -7.372 -9.830 1.00 93.69 82 MET A C 1
ATOM 698 O O . MET A 1 82 ? -9.984 -7.018 -11.018 1.00 93.69 82 MET A O 1
ATOM 702 N N . GLY A 1 83 ? -9.244 -8.314 -9.327 1.00 93.31 83 GLY A N 1
ATOM 703 C CA . GLY A 1 83 ? -8.094 -8.888 -10.025 1.00 93.31 83 GLY A CA 1
ATOM 704 C C . GLY A 1 83 ? -6.888 -7.944 -10.106 1.00 93.31 83 GLY A C 1
ATOM 705 O O . GLY A 1 83 ? -6.931 -6.799 -9.659 1.00 93.31 83 GLY A O 1
ATOM 706 N N . VAL A 1 84 ? -5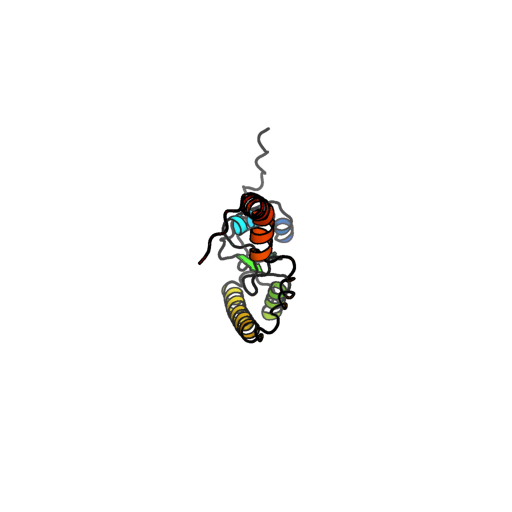.805 -8.421 -10.726 1.00 89.50 84 VAL A N 1
ATOM 707 C CA . VAL A 1 84 ? -4.576 -7.642 -10.956 1.00 89.50 84 VAL A CA 1
ATOM 708 C C . VAL A 1 84 ? -4.664 -6.941 -12.312 1.00 89.50 84 VAL A C 1
ATOM 710 O O . VAL A 1 84 ? -4.899 -7.587 -13.333 1.00 89.50 84 VAL A O 1
ATOM 713 N N . ARG A 1 85 ? -4.469 -5.618 -12.350 1.00 91.12 85 ARG A N 1
ATOM 714 C CA . ARG A 1 85 ? -4.467 -4.820 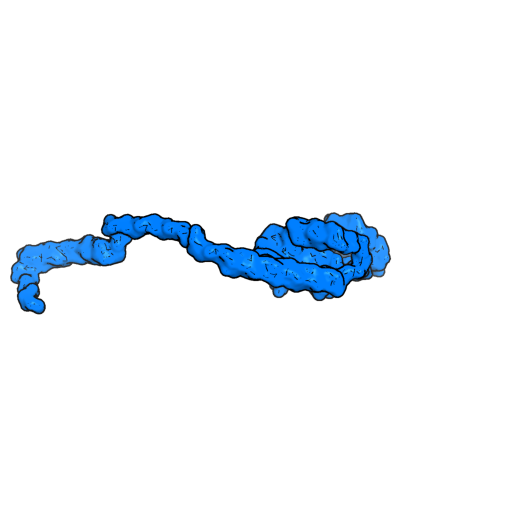-13.591 1.00 91.12 85 ARG A CA 1
ATOM 715 C C . ARG A 1 85 ? -3.395 -3.737 -13.529 1.00 91.12 85 ARG A C 1
ATOM 717 O O . ARG A 1 85 ? -2.963 -3.348 -12.452 1.00 91.12 85 ARG A O 1
ATOM 724 N N . LYS A 1 86 ? -3.008 -3.198 -14.690 1.00 89.12 86 LYS A N 1
ATOM 725 C CA . LYS A 1 86 ? -1.966 -2.158 -14.791 1.00 89.12 86 LYS A CA 1
ATOM 726 C C . LYS A 1 86 ? -2.351 -0.832 -14.115 1.00 89.12 86 LYS A C 1
ATOM 728 O O . LYS A 1 86 ? -1.479 -0.098 -13.659 1.00 89.12 86 LYS A O 1
ATOM 733 N N . ASN A 1 87 ? -3.637 -0.499 -14.079 1.00 94.44 87 ASN A N 1
ATOM 734 C CA . ASN A 1 87 ? -4.139 0.690 -13.402 1.00 94.44 87 ASN A CA 1
ATOM 735 C C . ASN A 1 87 ? -5.432 0.333 -12.670 1.00 94.44 87 ASN A C 1
ATOM 737 O O . ASN A 1 87 ? -6.428 -0.028 -13.298 1.00 94.44 87 ASN A O 1
ATOM 741 N N . THR A 1 88 ? -5.367 0.402 -11.350 1.00 94.44 88 THR A N 1
ATOM 742 C CA . THR A 1 88 ? -6.431 0.088 -10.401 1.00 94.44 88 THR A CA 1
ATOM 743 C C . THR A 1 88 ? -6.699 1.261 -9.462 1.00 94.44 88 THR A C 1
ATOM 745 O O . THR A 1 88 ? -7.344 1.082 -8.436 1.00 94.44 88 THR A O 1
ATOM 748 N N . TYR A 1 89 ? -6.210 2.465 -9.789 1.00 95.62 89 TYR A N 1
ATOM 749 C CA . TYR A 1 89 ? -6.166 3.593 -8.858 1.00 95.62 89 TYR A CA 1
ATOM 750 C C . TYR A 1 89 ? -7.50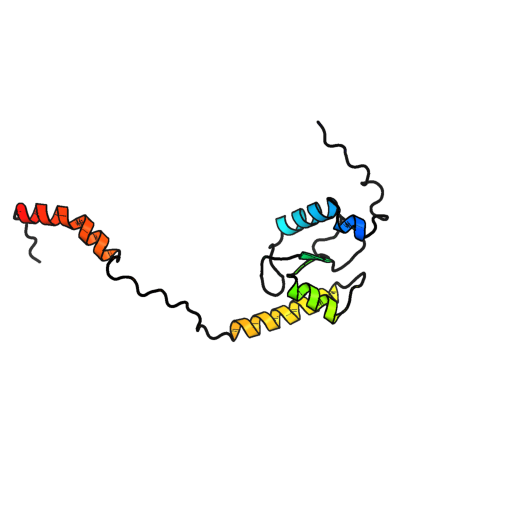5 3.870 -8.175 1.00 95.62 89 TYR A C 1
ATOM 752 O O . TYR A 1 89 ? -7.589 3.830 -6.949 1.00 95.62 89 TYR A O 1
ATOM 760 N N . TYR A 1 90 ? -8.555 4.107 -8.961 1.00 96.06 90 TYR A N 1
ATOM 761 C CA . TYR A 1 90 ? -9.869 4.435 -8.414 1.00 96.06 90 TYR A CA 1
ATOM 762 C C . TYR A 1 90 ? -10.484 3.251 -7.675 1.00 96.06 90 TYR A C 1
ATOM 764 O O . TYR A 1 90 ? -10.994 3.413 -6.577 1.00 96.06 90 TYR A O 1
ATOM 772 N N . GLN A 1 91 ? -10.345 2.045 -8.221 1.00 96.38 91 GLN A N 1
ATOM 773 C CA . GLN A 1 91 ? -10.887 0.837 -7.612 1.00 96.38 91 GLN A CA 1
ATOM 774 C C . GLN A 1 91 ? -10.242 0.551 -6.249 1.00 96.38 91 GLN A C 1
ATOM 776 O O . GLN A 1 91 ? -10.937 0.224 -5.292 1.00 96.38 91 GLN A O 1
ATOM 781 N N . THR A 1 92 ? -8.925 0.714 -6.131 1.00 96.56 92 THR A N 1
ATOM 782 C CA . THR A 1 92 ? -8.218 0.543 -4.862 1.00 96.56 92 THR A CA 1
ATOM 783 C C . THR A 1 92 ? -8.628 1.603 -3.846 1.00 96.56 92 THR A C 1
ATOM 785 O O . THR A 1 92 ? -8.807 1.270 -2.677 1.00 96.56 92 THR A O 1
ATOM 788 N N . VAL A 1 93 ? -8.796 2.862 -4.264 1.00 97.25 93 VAL A N 1
ATOM 789 C CA . VAL A 1 93 ? -9.286 3.929 -3.375 1.00 97.25 93 VAL A CA 1
ATOM 790 C C . VAL A 1 93 ? -10.703 3.615 -2.890 1.00 97.25 93 VAL A C 1
ATOM 792 O O . VAL A 1 93 ? -10.928 3.597 -1.683 1.00 97.25 93 VAL A O 1
ATOM 795 N N . ASP A 1 94 ? -11.618 3.274 -3.798 1.00 97.88 94 ASP A N 1
ATOM 796 C CA . ASP A 1 94 ? -13.004 2.924 -3.470 1.00 97.88 94 ASP A CA 1
ATOM 797 C C . ASP A 1 94 ? -13.071 1.723 -2.516 1.00 97.88 94 ASP A C 1
ATOM 799 O O . ASP A 1 94 ? -13.809 1.741 -1.529 1.00 97.88 94 ASP A O 1
ATOM 803 N N . PHE A 1 95 ? -12.257 0.694 -2.768 1.00 97.88 95 PHE A N 1
ATOM 804 C CA . PHE A 1 95 ? -12.144 -0.471 -1.897 1.00 97.88 95 PHE A CA 1
ATOM 805 C C . PHE A 1 95 ? -11.644 -0.089 -0.501 1.00 97.88 95 PHE A C 1
ATOM 807 O O . PHE A 1 95 ? -12.235 -0.504 0.495 1.00 97.88 95 PHE A O 1
ATOM 814 N N . ILE A 1 96 ? -10.571 0.705 -0.410 1.00 97.56 96 ILE A N 1
ATOM 815 C CA . ILE A 1 96 ? -10.002 1.128 0.874 1.00 97.56 96 ILE A CA 1
ATOM 816 C C . ILE A 1 96 ? -11.036 1.908 1.680 1.00 97.56 96 ILE A C 1
ATOM 818 O O . ILE A 1 96 ? -11.218 1.606 2.857 1.00 97.56 96 ILE A O 1
ATOM 822 N N . GLU A 1 97 ? -11.723 2.874 1.070 1.00 97.44 97 GLU A N 1
ATOM 823 C CA . GLU A 1 97 ? -12.717 3.686 1.773 1.00 97.44 97 GLU A CA 1
ATOM 824 C C . GLU A 1 97 ? -13.920 2.846 2.223 1.00 97.44 97 GLU A C 1
ATOM 826 O O . GLU A 1 97 ? -14.344 2.940 3.379 1.00 97.44 97 GLU A O 1
ATOM 831 N N . ALA A 1 98 ? -14.421 1.953 1.364 1.00 97.19 98 ALA A N 1
ATOM 832 C CA . ALA A 1 98 ? -15.533 1.072 1.709 1.00 97.19 98 ALA A CA 1
ATOM 833 C C . ALA A 1 98 ? -15.174 0.085 2.835 1.00 97.19 98 ALA A C 1
ATOM 835 O O . ALA A 1 98 ? -15.939 -0.076 3.790 1.00 97.19 98 ALA A O 1
ATOM 836 N N . GLU A 1 99 ? -14.011 -0.566 2.765 1.00 97.56 99 GLU A N 1
ATOM 837 C CA . GLU A 1 99 ? -13.571 -1.508 3.799 1.00 97.56 99 GLU A CA 1
ATOM 838 C C . GLU A 1 99 ? -13.199 -0.800 5.101 1.00 97.56 99 GLU A C 1
ATOM 840 O O . GLU A 1 99 ? -13.481 -1.308 6.187 1.00 97.56 99 GLU A O 1
ATOM 845 N N . ARG A 1 100 ? -12.630 0.406 5.026 1.00 96.50 100 ARG A N 1
ATOM 846 C CA . ARG A 1 100 ? -12.341 1.220 6.209 1.00 96.50 100 ARG A CA 1
ATOM 847 C C . ARG A 1 100 ? -13.626 1.626 6.923 1.00 96.50 100 ARG A C 1
ATOM 849 O O . ARG A 1 100 ? -13.681 1.523 8.147 1.00 96.50 100 ARG A O 1
ATOM 856 N N . ALA A 1 101 ? -14.669 2.015 6.189 1.00 95.19 101 ALA A N 1
ATOM 857 C CA . ALA A 1 101 ? -15.978 2.312 6.769 1.00 95.19 101 ALA A CA 1
ATOM 858 C C . ALA A 1 101 ? -16.575 1.087 7.488 1.00 95.19 101 ALA A C 1
ATOM 860 O O . ALA A 1 101 ? -17.015 1.193 8.633 1.00 95.19 101 ALA A O 1
ATOM 861 N N . LYS A 1 102 ? -16.507 -0.103 6.873 1.00 95.06 102 LYS A N 1
ATOM 862 C CA . LYS A 1 102 ? -16.937 -1.365 7.508 1.00 95.06 102 LYS A CA 1
ATOM 863 C C . LYS A 1 102 ? -16.114 -1.697 8.754 1.00 95.06 102 LYS A C 1
ATOM 865 O O . LYS A 1 102 ? -16.667 -2.105 9.778 1.00 95.06 102 LYS A O 1
ATOM 870 N N . PHE A 1 103 ? -14.797 -1.516 8.691 1.00 93.50 103 PHE A N 1
ATOM 871 C CA . PHE A 1 103 ? -13.907 -1.750 9.825 1.00 93.50 103 PHE A CA 1
ATOM 872 C C . PHE A 1 103 ? -14.236 -0.812 10.993 1.00 93.50 103 PHE A C 1
ATOM 874 O O . PHE A 1 103 ? -14.332 -1.255 12.135 1.00 93.50 103 PHE A O 1
ATOM 881 N N . MET A 1 104 ? -14.479 0.470 10.714 1.00 89.94 104 MET A N 1
ATOM 882 C CA . MET A 1 104 ? -14.892 1.439 11.729 1.00 89.94 104 MET A CA 1
ATOM 883 C C . MET A 1 104 ? -16.236 1.077 12.353 1.00 89.94 104 MET A C 1
ATOM 885 O O . MET A 1 104 ? -16.343 1.071 13.576 1.00 89.94 104 MET A O 1
ATOM 889 N N . GLU A 1 105 ? -17.229 0.711 11.544 1.00 90.69 105 GLU A N 1
ATOM 890 C CA . GLU A 1 105 ? -18.550 0.319 12.038 1.00 90.69 105 GLU A CA 1
ATOM 891 C C . GLU A 1 105 ? -18.470 -0.914 12.948 1.00 90.69 105 GLU A C 1
ATOM 893 O O . GLU A 1 105 ? -19.022 -0.933 14.047 1.00 90.69 105 GLU A O 1
ATOM 898 N N . THR A 1 106 ? -17.732 -1.943 12.531 1.00 88.12 106 THR A N 1
ATOM 899 C CA . THR A 1 106 ? -17.568 -3.174 13.322 1.00 88.12 106 THR A CA 1
ATOM 900 C C . THR A 1 106 ? -16.759 -2.952 14.598 1.00 88.12 106 THR A C 1
ATOM 902 O O . THR A 1 106 ? -17.104 -3.510 15.640 1.00 88.12 106 THR A O 1
ATOM 905 N N . ASN A 1 107 ? -15.714 -2.121 14.553 1.00 82.81 107 ASN A N 1
ATOM 906 C CA . ASN A 1 107 ? -14.906 -1.818 15.729 1.00 82.81 107 ASN A CA 1
ATOM 907 C C . ASN A 1 107 ? -15.628 -0.878 16.710 1.00 82.81 107 ASN A C 1
ATOM 909 O O . ASN A 1 107 ? -15.449 -1.029 17.913 1.00 82.81 107 ASN A O 1
ATOM 913 N N . ASN A 1 108 ? -16.479 0.033 16.228 1.00 72.06 108 ASN A N 1
ATOM 914 C CA . ASN A 1 108 ? -17.325 0.888 17.069 1.00 72.06 108 ASN A CA 1
ATOM 915 C C . ASN A 1 108 ? -18.488 0.105 17.710 1.00 72.06 108 ASN A C 1
ATOM 917 O O . ASN A 1 108 ? -18.907 0.403 18.823 1.00 72.06 108 ASN A O 1
ATOM 921 N N . ARG A 1 109 ? -18.985 -0.943 17.036 1.00 60.75 109 ARG A N 1
ATOM 922 C CA . ARG A 1 109 ? -19.994 -1.870 17.578 1.00 60.75 109 ARG A CA 1
ATOM 923 C C . ARG A 1 109 ? -19.437 -2.914 18.543 1.00 60.75 109 ARG A C 1
ATOM 925 O O . ARG A 1 109 ? -20.231 -3.632 19.152 1.00 60.75 109 ARG A O 1
ATOM 932 N N . ARG A 1 110 ? -18.112 -3.042 18.705 1.00 53.75 110 ARG A N 1
ATOM 933 C CA . ARG A 1 110 ? -17.569 -3.874 19.787 1.00 53.75 110 ARG A CA 1
ATOM 934 C C . ARG A 1 110 ? -18.015 -3.242 21.108 1.00 53.75 110 ARG A C 1
ATOM 936 O O . ARG A 1 110 ? -17.623 -2.105 21.368 1.00 53.75 110 ARG A O 1
ATOM 943 N N . PRO A 1 111 ? -18.808 -3.932 21.953 1.00 47.66 111 PRO A N 1
ATOM 944 C CA . PRO A 1 111 ? -19.066 -3.418 23.288 1.00 47.66 111 PRO A CA 1
ATOM 945 C C . PRO A 1 111 ? -17.709 -3.187 23.956 1.00 47.66 111 PRO A C 1
ATOM 947 O O . PRO A 1 111 ? -16.787 -3.984 23.761 1.00 47.66 111 PRO A O 1
ATOM 950 N N . ALA A 1 112 ? -17.582 -2.131 24.760 1.00 56.28 112 ALA A N 1
ATOM 951 C CA . ALA A 1 112 ? -16.381 -1.791 25.537 1.00 56.28 112 ALA A CA 1
ATOM 952 C C . ALA A 1 112 ? -15.958 -2.880 26.565 1.00 56.28 112 ALA A C 1
ATOM 954 O O . ALA A 1 112 ? -15.211 -2.623 27.502 1.00 56.28 112 ALA A O 1
ATOM 955 N N . ALA A 1 113 ? -16.441 -4.111 26.401 1.00 51.22 113 ALA A N 1
ATOM 956 C CA . ALA A 1 113 ? -16.359 -5.259 27.285 1.00 51.22 113 ALA A CA 1
ATOM 957 C C . ALA A 1 113 ? -15.112 -6.132 27.059 1.00 51.22 113 ALA A C 1
ATOM 959 O O . ALA A 1 113 ? -15.118 -7.316 27.377 1.00 51.22 113 ALA A O 1
ATOM 960 N N . VAL A 1 114 ? -14.022 -5.551 26.558 1.00 49.41 114 VAL A N 1
ATOM 961 C CA . VAL A 1 114 ? -12.682 -6.014 26.946 1.00 49.41 114 VAL A CA 1
ATOM 962 C C . VAL A 1 114 ? -11.896 -4.808 27.446 1.00 49.41 114 VAL A C 1
ATOM 964 O O . VAL A 1 114 ? -10.788 -4.510 27.009 1.00 49.41 114 VAL A O 1
ATOM 967 N N . SER A 1 115 ? -12.459 -4.103 28.429 1.00 53.28 115 SER A N 1
ATOM 968 C CA . SER A 1 115 ? -11.603 -3.665 29.519 1.00 53.28 115 SER A CA 1
ATOM 969 C C . SER A 1 115 ? -11.013 -4.948 30.096 1.00 53.28 115 SER A C 1
ATOM 971 O O . SER A 1 115 ? -11.713 -5.692 30.784 1.00 53.28 115 SER A O 1
ATOM 973 N N . ILE A 1 116 ? -9.752 -5.257 29.781 1.00 48.88 116 ILE A N 1
ATOM 974 C CA . ILE A 1 116 ? -8.963 -6.119 30.661 1.00 48.88 116 ILE A CA 1
ATOM 975 C C . ILE A 1 116 ? -9.203 -5.516 32.037 1.00 48.88 116 ILE A C 1
ATOM 977 O O . ILE A 1 116 ? -8.860 -4.350 32.249 1.00 48.88 116 ILE A O 1
ATOM 981 N N . ALA A 1 117 ? -9.915 -6.237 32.905 1.00 48.16 117 ALA A N 1
ATOM 982 C CA . ALA A 1 117 ? -10.100 -5.799 34.269 1.00 48.16 117 ALA A CA 1
ATOM 983 C C . ALA A 1 117 ? -8.691 -5.479 34.761 1.00 48.16 117 ALA A C 1
ATOM 985 O O . ALA A 1 117 ? -7.838 -6.368 34.801 1.00 48.16 117 ALA A O 1
ATOM 986 N N . ARG A 1 118 ? -8.404 -4.195 35.020 1.00 55.00 118 ARG A N 1
ATOM 987 C CA . ARG A 1 118 ? -7.205 -3.823 35.763 1.00 55.00 118 ARG A CA 1
ATOM 988 C C . ARG A 1 118 ? -7.247 -4.741 36.972 1.00 55.00 118 ARG A C 1
ATOM 990 O O . ARG A 1 118 ? -8.235 -4.695 37.707 1.00 55.00 118 ARG A O 1
ATOM 997 N N . ALA A 1 119 ? -6.252 -5.621 37.107 1.00 56.44 119 ALA A N 1
ATOM 998 C CA . ALA A 1 119 ? -6.125 -6.440 38.300 1.00 56.44 119 ALA A CA 1
ATOM 999 C C . ALA A 1 119 ? -6.356 -5.501 39.494 1.00 56.44 119 ALA A C 1
ATOM 1001 O O . ALA A 1 119 ? -5.822 -4.382 39.458 1.00 56.44 119 ALA A O 1
ATOM 1002 N N . PRO A 1 120 ? -7.221 -5.863 40.462 1.00 53.56 120 PRO A N 1
ATOM 1003 C CA . PRO A 1 120 ? -7.555 -4.956 41.548 1.00 53.56 120 PRO A CA 1
ATOM 1004 C C . PRO A 1 120 ? -6.244 -4.459 42.143 1.00 53.56 120 PRO A C 1
ATOM 1006 O O . PRO A 1 120 ? -5.338 -5.263 42.379 1.00 53.56 120 PRO A O 1
ATOM 1009 N N . ALA A 1 121 ? -6.114 -3.136 42.282 1.00 60.03 121 ALA A N 1
ATOM 1010 C CA . ALA A 1 121 ? -4.920 -2.528 42.847 1.00 60.03 121 ALA A CA 1
ATOM 1011 C C . ALA A 1 121 ? -4.589 -3.284 44.136 1.00 60.03 121 ALA A C 1
ATOM 1013 O O . ALA A 1 121 ? -5.407 -3.317 45.054 1.00 60.03 121 ALA A O 1
ATOM 1014 N N . ASN A 1 122 ? -3.445 -3.973 44.159 1.00 57.50 122 ASN A N 1
ATOM 1015 C CA . ASN A 1 122 ? -3.027 -4.735 45.323 1.00 57.50 122 ASN A CA 1
ATOM 1016 C C . ASN A 1 122 ? -2.942 -3.738 46.493 1.00 57.50 122 ASN A C 1
ATOM 1018 O O . ASN A 1 122 ? -2.086 -2.851 46.438 1.00 57.50 122 ASN A O 1
ATOM 1022 N N . PRO A 1 123 ? -3.789 -3.849 47.538 1.00 58.19 123 PRO A N 1
ATOM 1023 C CA . PRO A 1 123 ? -3.867 -2.851 48.608 1.00 58.19 123 PRO A CA 1
ATOM 1024 C C . PRO A 1 123 ? -2.539 -2.662 49.345 1.00 58.19 123 PRO A C 1
ATOM 1026 O O . PRO A 1 123 ? -2.349 -1.675 50.047 1.00 58.19 123 PRO A O 1
ATOM 1029 N N . ARG A 1 124 ? -1.604 -3.606 49.181 1.00 56.16 124 ARG A N 1
ATOM 1030 C CA . ARG A 1 124 ? -0.268 -3.553 49.772 1.00 56.16 124 ARG A CA 1
ATOM 1031 C C . ARG A 1 124 ? 0.657 -2.512 49.139 1.00 56.16 124 ARG A C 1
ATOM 1033 O O . ARG A 1 124 ? 1.605 -2.117 49.797 1.00 56.16 124 ARG A O 1
ATOM 1040 N N . TYR A 1 125 ? 0.376 -2.032 47.926 1.00 57.94 125 TYR A N 1
ATOM 1041 C CA . TYR A 1 125 ? 1.204 -1.035 47.236 1.00 57.94 125 TYR A CA 1
ATOM 1042 C C . TYR A 1 125 ? 0.346 0.111 46.691 1.00 57.94 125 TYR A C 1
ATOM 1044 O O . TYR A 1 125 ? 0.209 0.307 45.486 1.00 57.94 125 TYR A O 1
ATOM 1052 N N . SER A 1 126 ? -0.256 0.871 47.607 1.00 71.25 126 SER A N 1
ATOM 1053 C CA . SER A 1 126 ? -0.780 2.208 47.317 1.00 71.25 126 SER A CA 1
ATOM 1054 C C . SER A 1 126 ? 0.307 3.246 47.592 1.00 71.25 126 SER A C 1
ATOM 1056 O O . SER A 1 126 ? 1.056 3.106 48.558 1.00 71.25 126 SER A O 1
ATOM 1058 N N . PHE A 1 127 ? 0.365 4.314 46.791 1.00 69.12 127 PHE A N 1
ATOM 1059 C CA . PHE A 1 127 ? 1.254 5.455 47.041 1.00 69.12 127 PHE A CA 1
ATOM 1060 C C . PHE A 1 127 ? 1.065 6.032 48.455 1.00 69.12 127 PHE A C 1
ATOM 1062 O O . PHE A 1 127 ? 2.042 6.413 49.089 1.00 69.12 127 PHE A O 1
ATOM 1069 N N . ALA A 1 128 ? -0.164 6.006 48.986 1.00 71.38 128 ALA A N 1
ATOM 1070 C CA . ALA A 1 128 ? -0.447 6.423 50.359 1.00 71.38 128 ALA A CA 1
ATOM 1071 C C . ALA A 1 128 ? 0.321 5.581 51.395 1.00 71.38 128 ALA A C 1
ATOM 1073 O O . ALA A 1 128 ? 0.963 6.134 52.280 1.00 71.38 128 ALA A O 1
ATOM 1074 N N . ASN A 1 129 ? 0.342 4.253 51.227 1.00 70.06 129 ASN A N 1
ATOM 1075 C CA . ASN A 1 129 ? 1.048 3.353 52.145 1.00 70.06 129 ASN A CA 1
ATOM 1076 C C . ASN A 1 129 ? 2.572 3.506 52.034 1.00 70.06 129 ASN A C 1
ATOM 1078 O O . ASN A 1 129 ? 3.274 3.340 53.024 1.00 70.06 129 ASN A O 1
ATOM 1082 N N . LEU A 1 130 ? 3.081 3.850 50.845 1.00 71.25 130 LEU A N 1
ATOM 1083 C CA . LEU A 1 130 ? 4.503 4.126 50.635 1.00 71.25 130 LEU A CA 1
ATOM 1084 C C . LEU A 1 130 ? 4.935 5.416 51.345 1.00 71.25 130 LEU A C 1
ATOM 1086 O O . LEU A 1 130 ? 5.966 5.431 52.009 1.00 71.25 130 LEU A O 1
ATOM 1090 N N . VAL A 1 131 ? 4.146 6.487 51.218 1.00 76.94 131 VAL A N 1
ATOM 1091 C CA . VAL A 1 131 ? 4.415 7.760 51.903 1.00 76.94 131 VAL A CA 1
ATOM 1092 C C . VAL A 1 131 ? 4.361 7.577 53.421 1.00 76.94 131 VAL A C 1
ATOM 1094 O O . VAL A 1 131 ? 5.262 8.051 54.113 1.00 76.94 131 VAL A O 1
ATOM 1097 N N . ASP A 1 132 ? 3.380 6.829 53.930 1.00 74.94 132 ASP A N 1
ATOM 1098 C CA . ASP A 1 132 ? 3.292 6.503 55.357 1.00 74.94 132 ASP A CA 1
ATOM 1099 C C . ASP A 1 132 ? 4.504 5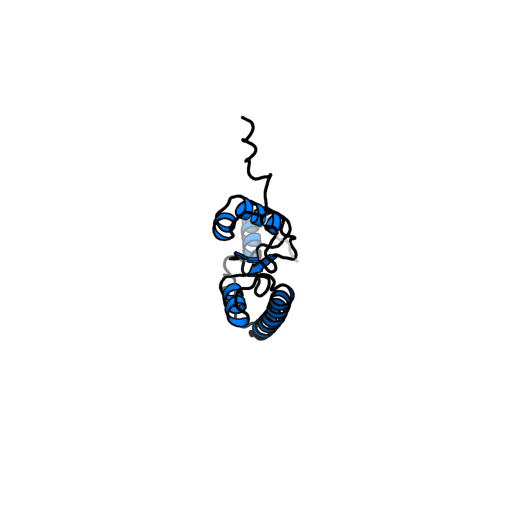.692 55.837 1.00 74.94 132 ASP A C 1
ATOM 1101 O O . ASP A 1 132 ? 5.104 6.039 56.856 1.00 74.94 132 ASP A O 1
ATOM 1105 N N . ASP A 1 133 ? 4.926 4.659 55.098 1.00 75.50 133 ASP A N 1
ATOM 1106 C CA . ASP A 1 133 ? 6.109 3.862 55.452 1.00 75.50 133 ASP A CA 1
ATOM 1107 C C . ASP A 1 133 ? 7.404 4.684 55.436 1.00 75.50 133 ASP A C 1
ATOM 1109 O O . ASP A 1 133 ? 8.264 4.502 56.300 1.00 75.50 133 ASP A O 1
ATOM 1113 N N . MET A 1 134 ? 7.533 5.633 54.506 1.00 78.19 134 MET A N 1
ATOM 1114 C CA . MET A 1 134 ? 8.681 6.542 54.451 1.00 78.19 134 MET A CA 1
ATOM 1115 C C . MET A 1 134 ? 8.667 7.586 55.573 1.00 78.19 134 MET A C 1
ATOM 1117 O O . MET A 1 134 ? 9.731 8.027 56.007 1.00 78.19 134 MET A O 1
ATOM 1121 N N . ALA A 1 135 ? 7.489 7.974 56.065 1.00 76.25 135 ALA A N 1
ATOM 1122 C CA . ALA A 1 135 ? 7.345 8.946 57.144 1.00 76.25 135 ALA A CA 1
ATOM 1123 C C . ALA A 1 135 ? 7.433 8.314 58.548 1.00 76.25 135 ALA A C 1
ATOM 1125 O O . ALA A 1 135 ? 7.759 9.009 59.513 1.00 76.25 135 ALA A O 1
ATOM 1126 N N . ARG A 1 136 ? 7.201 6.998 58.692 1.00 71.31 136 ARG A N 1
ATOM 1127 C CA . ARG A 1 136 ? 7.270 6.257 59.975 1.00 71.31 136 ARG A CA 1
ATOM 1128 C C . ARG A 1 136 ? 8.529 6.510 60.820 1.00 71.31 136 ARG A C 1
ATOM 1130 O O . ARG A 1 136 ? 8.378 6.681 62.031 1.00 71.31 136 ARG A O 1
ATOM 1137 N N . PRO A 1 137 ? 9.754 6.577 60.263 1.00 74.50 137 PRO A N 1
ATOM 1138 C CA . PRO A 1 137 ? 10.952 6.861 61.054 1.00 74.50 137 PRO A CA 1
ATOM 1139 C C . PRO A 1 137 ? 10.915 8.252 61.700 1.00 74.50 137 PRO A C 1
ATOM 1141 O O . PRO A 1 137 ? 11.372 8.417 62.827 1.00 74.50 137 PRO A O 1
ATOM 1144 N N . ILE A 1 138 ? 10.329 9.236 61.009 1.00 68.25 138 ILE A N 1
ATOM 1145 C CA . ILE A 1 138 ? 10.211 10.624 61.474 1.00 68.25 138 ILE A CA 1
ATOM 1146 C C . ILE A 1 138 ? 9.171 10.710 62.594 1.00 68.25 138 ILE A C 1
ATOM 1148 O O . ILE A 1 138 ? 9.443 11.290 63.643 1.00 68.25 138 ILE A O 1
ATOM 1152 N N . TRP A 1 139 ? 8.014 10.066 62.418 1.00 57.28 139 TRP A N 1
ATOM 1153 C CA . TRP A 1 139 ? 6.975 9.997 63.449 1.00 57.28 139 TRP A CA 1
ATOM 1154 C C . TRP A 1 139 ? 7.459 9.306 64.728 1.00 57.28 139 TRP A C 1
ATOM 1156 O O . TRP A 1 139 ? 7.197 9.799 65.822 1.00 57.28 139 TRP A O 1
ATOM 1166 N N . ASN A 1 140 ? 8.223 8.215 64.608 1.00 65.81 140 ASN A N 1
ATOM 1167 C CA . ASN A 1 140 ? 8.784 7.513 65.766 1.00 65.81 140 ASN A CA 1
ATOM 1168 C C . ASN A 1 140 ? 9.805 8.369 66.533 1.00 65.81 140 ASN A C 1
ATOM 1170 O O . ASN A 1 140 ? 9.834 8.325 67.760 1.00 65.81 140 ASN A O 1
ATOM 1174 N N . LEU A 1 141 ? 10.605 9.175 65.828 1.00 60.53 141 LEU A N 1
ATOM 1175 C CA . LEU A 1 141 ? 11.536 10.136 66.428 1.00 60.53 141 LEU A CA 1
ATOM 1176 C C . LEU A 1 141 ? 10.805 11.274 67.154 1.00 60.53 141 LEU A C 1
ATOM 1178 O O . LEU A 1 141 ? 11.180 11.633 68.267 1.00 60.53 141 LEU A O 1
ATOM 1182 N N . LEU A 1 142 ? 9.735 11.810 66.562 1.00 57.59 142 LEU A N 1
ATOM 1183 C CA . LEU A 1 142 ? 8.925 12.870 67.173 1.00 57.59 142 LEU A CA 1
ATOM 1184 C C . LEU A 1 142 ? 8.127 12.373 68.391 1.00 57.59 142 LEU A C 1
ATOM 1186 O O . LEU A 1 142 ? 8.034 13.087 69.390 1.00 57.59 142 LEU A O 1
ATOM 1190 N N . ALA A 1 143 ? 7.629 11.132 68.350 1.00 59.22 143 ALA A N 1
ATOM 1191 C CA . ALA A 1 143 ? 6.957 10.483 69.477 1.00 59.22 143 ALA A CA 1
ATOM 1192 C C . ALA A 1 143 ? 7.921 10.183 70.642 1.00 59.22 143 ALA A C 1
ATOM 1194 O O . ALA A 1 143 ? 7.559 10.380 71.800 1.00 59.22 143 ALA A O 1
ATOM 1195 N N . PHE A 1 144 ? 9.167 9.780 70.353 1.00 57.97 144 PHE A N 1
ATOM 1196 C CA . PHE A 1 144 ? 10.216 9.598 71.370 1.00 57.97 144 PHE A CA 1
ATOM 1197 C C . PHE A 1 144 ? 10.635 10.911 72.048 1.00 57.97 144 PHE A C 1
ATOM 1199 O O . PHE A 1 144 ? 11.049 10.898 73.205 1.00 57.97 144 PHE A O 1
ATOM 1206 N N . LEU A 1 145 ? 10.515 12.041 71.344 1.00 62.16 145 LEU A N 1
ATOM 1207 C CA . LEU A 1 145 ? 10.833 13.380 71.853 1.00 62.16 145 LEU A CA 1
ATOM 1208 C C . LEU A 1 145 ? 9.625 14.099 72.486 1.00 62.16 145 LEU A C 1
ATOM 1210 O O . LEU A 1 145 ? 9.743 15.257 72.878 1.00 62.16 145 LEU A O 1
ATOM 1214 N N . GLY A 1 146 ? 8.470 13.431 72.613 1.00 57.44 146 GLY A N 1
ATOM 1215 C CA . GLY A 1 146 ? 7.293 13.958 73.316 1.00 57.44 146 GLY A CA 1
ATOM 1216 C C . GLY A 1 146 ? 6.580 15.127 72.625 1.00 57.44 146 GLY A C 1
ATOM 1217 O O . GLY A 1 146 ? 5.764 15.801 73.254 1.00 57.44 146 GLY A O 1
ATOM 1218 N N . LEU A 1 147 ? 6.846 15.376 71.340 1.00 62.12 147 LEU A N 1
ATOM 1219 C CA . LEU A 1 147 ? 6.190 16.432 70.565 1.00 62.12 147 LEU A CA 1
ATOM 1220 C C . LEU A 1 147 ? 4.911 15.886 69.918 1.00 62.12 147 LEU A C 1
ATOM 1222 O O . LEU A 1 147 ? 4.851 15.630 68.717 1.00 62.12 147 LEU A O 1
ATOM 1226 N N . ASN A 1 148 ? 3.873 15.692 70.731 1.00 55.00 148 ASN A N 1
ATOM 1227 C CA . ASN A 1 148 ? 2.536 15.385 70.227 1.00 55.00 148 ASN A CA 1
ATOM 1228 C C . ASN A 1 148 ? 1.870 16.677 69.733 1.00 55.00 148 ASN A C 1
ATOM 1230 O O . ASN A 1 148 ? 1.519 17.540 70.537 1.00 55.00 148 ASN A O 1
ATOM 1234 N N . HIS A 1 149 ? 1.644 16.795 68.423 1.00 54.09 149 HIS A N 1
ATOM 1235 C CA . HIS A 1 149 ? 0.689 17.767 67.897 1.00 54.09 149 HIS A CA 1
ATOM 1236 C C . HIS A 1 149 ? -0.725 17.312 68.265 1.00 54.09 149 HIS A C 1
ATOM 1238 O O . HIS A 1 149 ? -1.240 16.324 67.744 1.00 54.09 149 HIS A O 1
ATOM 1244 N N . THR A 1 150 ? -1.346 18.022 69.202 1.00 47.84 150 THR A N 1
ATOM 1245 C CA . THR A 1 150 ? -2.787 17.971 69.417 1.00 47.84 150 THR A CA 1
ATOM 1246 C C . THR A 1 150 ? -3.484 18.953 68.473 1.00 47.84 150 THR A C 1
ATOM 1248 O O . THR A 1 150 ? -3.169 20.141 68.474 1.00 47.84 150 THR A O 1
ATOM 1251 N N . LYS A 1 151 ? -4.488 18.406 67.771 1.00 42.09 151 LYS A N 1
ATOM 1252 C CA . LYS A 1 151 ? -5.474 19.004 66.848 1.00 42.09 151 LYS A CA 1
ATOM 1253 C C . LYS A 1 151 ? -5.026 19.301 65.421 1.00 42.09 151 LYS A C 1
ATOM 1255 O O . LYS A 1 151 ? -4.149 20.161 65.218 1.00 42.09 151 LYS A O 1
#

pLDDT: mean 80.0, std 18.75, range [35.41, 98.44]

Organism: NCBI:txid1619039

Sequence (151 aa):
MEPERHTWRKHPDLIHYADYIESEFWTERKRLYFATHAKACRVCGLSQVDLHHLQYGSYGHEQDKHLAALCRVHHDALHKWMGVRKNTYYQTVDFIEAERAKFMETNNRRPAAVSIARAPANPRYSFANLVDDMARPIWNLLAFLGLNHTK